Protein AF-A0A975FVN2-F1 (afdb_monomer)

Foldseek 3Di:
DPDQQAFEWEWAADPQAIKTDGPVDRFIDTDNYPVVRLVSSVVSVCVRCVVVPDDDDSVSYHYAYQLLRVCVVVVVDDLQVLCVQLVHDSVVSVCSNNVVDGDDPVVRVSSVVSVVVVVVVVVPPDPDDDD

Nearest PDB structures (foldseek):
  6jq1-assembly1_A  TM=6.184E-01  e=1.915E-01  Deinococcus geothermalis DSM 11300
  5woq-assembly2_C  TM=6.609E-01  e=2.624E-01  Mycolicibacterium smegmatis MC2 155
  2auw-assembly1_B  TM=3.757E-01  e=9.578E-02  Nitrosomonas europaea
  8a0x-assembly1_B  TM=5.267E-01  e=7.186E-01  Vibrio cholerae
  5jaa-assembly1_B  TM=4.335E-01  e=5.586E-01  Vibrio cholerae O1 biovar El Tor str. N16961

Mean predicted aligned error: 4.73 Å

Solvent-accessible surface area (backbone atoms only — not comparable to full-atom values): 7705 Å² total; per-residue (Å²): 130,84,78,78,81,63,46,54,29,42,32,43,77,49,97,78,29,34,37,38,33,35,86,94,44,102,36,68,42,70,26,68,43,71,73,55,32,53,51,47,45,50,51,42,49,51,64,70,24,55,91,67,78,49,91,82,54,76,89,41,52,41,82,41,73,43,47,33,59,42,50,65,70,45,65,86,62,53,64,59,61,51,17,59,76,58,72,44,61,45,68,59,50,49,31,29,44,70,58,79,41,82,72,54,70,73,52,46,50,51,50,50,52,45,51,52,50,52,51,49,58,62,71,63,70,76,87,76,80,81,127

Sequence (131 aa):
MMARKKIIMNVEKTDTGFSAYALDYPIFTTAQSIPELINSAYESTEFYFEDKNVKVEPNDIRFEIDFKQFFKYYKVLNAKFLAEKIGMNATLLSQYVSGTKKPSQKQTEKILDGIHQIGQELSGINLLQTA

Structure (mmCIF, N/CA/C/O backbone):
data_AF-A0A975FVN2-F1
#
_entry.id   AF-A0A975FVN2-F1
#
loop_
_atom_site.group_PDB
_atom_site.id
_atom_site.type_symbol
_atom_site.label_atom_id
_atom_site.label_alt_id
_atom_site.label_comp_id
_atom_site.label_asym_id
_atom_site.label_entity_id
_atom_site.label_seq_id
_atom_site.pdbx_PDB_ins_code
_atom_site.Cartn_x
_atom_site.Cartn_y
_atom_site.Cartn_z
_atom_site.occupancy
_atom_site.B_iso_or_equiv
_atom_site.auth_seq_id
_atom_site.auth_comp_id
_atom_site.auth_asym_id
_atom_site.auth_atom_id
_atom_site.pdbx_PDB_model_num
ATOM 1 N N . MET A 1 1 ? 18.534 16.045 -19.677 1.00 38.25 1 MET A N 1
ATOM 2 C CA . MET A 1 1 ? 18.348 14.577 -19.734 1.00 38.25 1 MET A CA 1
ATOM 3 C C . MET A 1 1 ? 16.869 14.287 -19.537 1.00 38.25 1 MET A C 1
ATOM 5 O O . MET A 1 1 ? 16.281 14.916 -18.666 1.00 38.25 1 MET A O 1
ATOM 9 N N . MET A 1 2 ? 16.252 13.416 -20.342 1.00 40.03 2 MET A N 1
ATOM 10 C CA . MET A 1 2 ? 14.883 12.967 -20.055 1.00 40.03 2 MET A CA 1
ATOM 11 C C . MET A 1 2 ? 14.894 12.187 -18.738 1.00 40.03 2 MET A C 1
ATOM 13 O O . MET A 1 2 ? 15.769 11.345 -18.537 1.00 40.03 2 MET A O 1
ATOM 17 N N . ALA A 1 3 ? 13.964 12.488 -17.832 1.00 51.75 3 ALA A N 1
ATOM 18 C CA . ALA A 1 3 ? 13.804 11.714 -16.609 1.00 51.75 3 ALA A CA 1
ATOM 19 C C . ALA A 1 3 ? 13.465 10.264 -16.985 1.00 51.75 3 ALA A C 1
ATOM 21 O O . ALA A 1 3 ? 12.520 10.028 -17.741 1.00 51.75 3 ALA A O 1
ATOM 22 N N . ARG A 1 4 ? 14.239 9.295 -16.484 1.00 66.31 4 ARG A N 1
ATOM 23 C CA . ARG A 1 4 ? 13.890 7.876 -16.615 1.00 66.31 4 ARG A CA 1
ATOM 24 C C . ARG A 1 4 ? 12.528 7.646 -15.958 1.00 66.31 4 ARG A C 1
ATOM 26 O O . ARG A 1 4 ? 12.262 8.159 -14.870 1.00 66.31 4 ARG A O 1
ATOM 33 N N . LYS A 1 5 ? 11.644 6.909 -16.637 1.00 76.81 5 LYS A N 1
ATOM 34 C CA . LYS A 1 5 ? 10.330 6.553 -16.089 1.00 76.81 5 LYS A CA 1
ATOM 35 C C . LYS A 1 5 ? 10.561 5.644 -14.879 1.00 76.81 5 LYS A C 1
ATOM 37 O O . LYS A 1 5 ? 11.160 4.585 -15.032 1.00 76.81 5 LYS A O 1
ATOM 42 N N . LYS A 1 6 ? 10.102 6.063 -13.697 1.00 88.94 6 LYS A N 1
ATOM 43 C CA . LYS A 1 6 ? 10.195 5.240 -12.484 1.00 88.94 6 LYS A CA 1
ATOM 44 C C . LYS A 1 6 ? 9.382 3.956 -12.642 1.00 88.94 6 LYS A C 1
ATOM 46 O O . LYS A 1 6 ? 8.251 4.002 -13.129 1.00 88.94 6 LYS A O 1
ATOM 51 N N . ILE A 1 7 ? 9.945 2.841 -12.194 1.00 93.75 7 ILE A N 1
ATOM 52 C CA . ILE A 1 7 ? 9.268 1.552 -12.069 1.00 93.75 7 ILE A CA 1
ATOM 53 C C . ILE A 1 7 ? 8.422 1.613 -10.802 1.00 93.75 7 ILE A C 1
ATOM 55 O O . ILE A 1 7 ? 8.940 1.867 -9.717 1.00 93.75 7 ILE A O 1
ATOM 59 N N . ILE A 1 8 ? 7.113 1.418 -10.935 1.00 94.75 8 ILE A N 1
ATOM 60 C CA . ILE A 1 8 ? 6.196 1.405 -9.794 1.00 94.75 8 ILE A CA 1
ATOM 61 C C . ILE A 1 8 ? 5.897 -0.047 -9.438 1.00 94.75 8 ILE A C 1
ATOM 63 O O . ILE A 1 8 ? 5.271 -0.755 -10.226 1.00 94.75 8 ILE A O 1
ATOM 67 N N . MET A 1 9 ? 6.326 -0.455 -8.248 1.00 96.81 9 MET A N 1
ATOM 68 C CA . MET A 1 9 ? 6.033 -1.747 -7.639 1.00 96.81 9 MET A CA 1
ATOM 69 C C . MET A 1 9 ? 4.840 -1.589 -6.692 1.00 96.81 9 MET A C 1
ATOM 71 O O . MET A 1 9 ? 4.947 -0.924 -5.661 1.00 96.81 9 MET A O 1
ATOM 75 N N . ASN A 1 10 ? 3.698 -2.182 -7.034 1.00 96.69 10 ASN A N 1
ATOM 76 C CA . ASN A 1 10 ? 2.538 -2.234 -6.144 1.00 96.69 10 ASN A CA 1
ATOM 77 C C . ASN A 1 10 ? 2.770 -3.335 -5.108 1.00 96.69 10 ASN A C 1
ATOM 79 O O . ASN A 1 10 ? 3.156 -4.441 -5.475 1.00 96.69 10 ASN A O 1
ATOM 83 N N . VAL A 1 11 ? 2.551 -3.019 -3.836 1.00 97.75 11 VAL A N 1
ATOM 84 C CA . VAL A 1 11 ? 2.771 -3.887 -2.682 1.00 97.75 11 VAL A CA 1
ATOM 85 C C . VAL A 1 11 ? 1.429 -4.295 -2.095 1.00 97.75 11 VAL A C 1
ATOM 87 O O . VAL A 1 11 ? 0.578 -3.444 -1.819 1.00 97.75 11 VAL A O 1
ATOM 90 N N . GLU A 1 12 ? 1.268 -5.591 -1.855 1.00 97.38 12 GLU A N 1
ATOM 91 C CA . GLU A 1 12 ? 0.060 -6.182 -1.283 1.00 97.38 12 GLU A CA 1
ATOM 92 C C . GLU A 1 12 ? 0.405 -7.084 -0.092 1.00 97.38 12 GLU A C 1
ATOM 94 O O . GLU A 1 12 ? 1.478 -7.688 -0.019 1.00 97.38 12 GLU A O 1
ATOM 99 N N . LYS A 1 13 ? -0.530 -7.195 0.855 1.00 96.62 13 LYS A N 1
ATOM 100 C CA . LYS A 1 13 ? -0.465 -8.176 1.942 1.00 96.62 13 LYS A CA 1
ATOM 101 C C . LYS A 1 13 ? -0.976 -9.531 1.453 1.00 96.62 13 LYS A C 1
ATOM 103 O O . LYS A 1 13 ? -2.061 -9.605 0.884 1.00 96.62 13 LYS A O 1
ATOM 108 N N . THR A 1 14 ? -0.259 -10.604 1.758 1.00 95.25 14 THR A N 1
ATOM 109 C CA . THR A 1 14 ? -0.701 -11.989 1.516 1.00 95.25 14 THR A CA 1
ATOM 110 C C . THR A 1 14 ? -0.897 -12.730 2.839 1.00 95.25 14 THR A C 1
ATOM 112 O O . THR A 1 14 ? -0.537 -12.210 3.895 1.00 95.25 14 THR A O 1
ATOM 115 N N . ASP A 1 15 ? -1.422 -13.955 2.817 1.00 93.88 15 ASP A N 1
ATOM 116 C CA . ASP A 1 15 ? -1.586 -14.755 4.042 1.00 93.88 15 ASP A CA 1
ATOM 117 C C . ASP A 1 15 ? -0.238 -15.132 4.686 1.00 93.88 15 ASP A C 1
ATOM 119 O O . ASP A 1 15 ? -0.135 -15.238 5.907 1.00 93.88 15 ASP A O 1
ATOM 123 N N . THR A 1 16 ? 0.820 -15.272 3.881 1.00 94.75 16 THR A N 1
ATOM 124 C CA . THR A 1 16 ? 2.156 -15.718 4.319 1.00 94.75 16 THR A CA 1
ATOM 125 C C . THR A 1 16 ? 3.200 -14.602 4.389 1.00 94.75 16 THR A C 1
ATOM 127 O O . THR A 1 16 ? 4.332 -14.849 4.792 1.00 94.75 16 THR A O 1
ATOM 130 N N . GLY A 1 17 ? 2.850 -13.373 4.002 1.00 96.38 17 GLY A N 1
ATOM 131 C CA . GLY A 1 17 ? 3.817 -12.284 3.899 1.00 96.38 17 GLY A CA 1
ATOM 132 C C . GLY A 1 17 ? 3.292 -11.139 3.050 1.00 96.38 17 GLY A C 1
ATOM 133 O O . GLY A 1 17 ? 2.236 -10.576 3.355 1.00 96.38 17 GLY A O 1
ATOM 134 N N . PHE A 1 18 ? 4.030 -10.806 1.998 1.00 98.12 18 PHE A N 1
ATOM 135 C CA . PHE A 1 18 ? 3.755 -9.711 1.081 1.00 98.12 18 PHE A CA 1
ATOM 136 C C . PHE A 1 18 ? 4.109 -10.102 -0.355 1.00 98.12 18 PHE A C 1
ATOM 138 O O . PHE A 1 18 ? 4.933 -10.990 -0.584 1.00 98.12 18 PHE A O 1
ATOM 145 N N . SER A 1 19 ? 3.512 -9.407 -1.316 1.00 98.12 19 SER A N 1
ATOM 146 C CA . SER A 1 19 ? 3.897 -9.449 -2.727 1.00 98.12 19 SER A CA 1
ATOM 147 C C . SER A 1 19 ? 4.233 -8.046 -3.226 1.00 98.12 19 SER A C 1
ATOM 149 O O . SER A 1 19 ? 3.747 -7.050 -2.684 1.00 98.12 19 SER A O 1
ATOM 151 N N . ALA A 1 20 ? 5.076 -7.969 -4.254 1.00 98.31 20 ALA A N 1
ATOM 152 C CA . ALA A 1 20 ? 5.372 -6.740 -4.977 1.00 98.31 20 ALA A CA 1
ATOM 153 C C . ALA A 1 20 ? 5.382 -7.016 -6.483 1.00 98.31 20 ALA A C 1
ATOM 155 O O . ALA A 1 20 ? 5.989 -7.996 -6.907 1.00 98.31 20 ALA A O 1
ATOM 156 N N . TYR A 1 21 ? 4.742 -6.168 -7.293 1.00 97.88 21 TYR A N 1
ATOM 157 C CA . TYR A 1 21 ? 4.700 -6.342 -8.752 1.00 97.88 21 TYR A CA 1
ATOM 158 C C . TYR A 1 21 ? 4.632 -5.025 -9.529 1.00 97.88 21 TYR A C 1
ATOM 160 O O . TYR A 1 21 ? 4.000 -4.054 -9.101 1.00 97.88 21 TYR A O 1
ATOM 168 N N . ALA A 1 22 ? 5.242 -5.009 -10.713 1.00 96.50 22 ALA A N 1
ATOM 169 C CA . ALA A 1 22 ? 5.131 -3.916 -11.672 1.00 96.50 22 ALA A CA 1
ATOM 170 C C . ALA A 1 22 ? 3.972 -4.153 -12.653 1.00 96.50 22 ALA A C 1
ATOM 172 O O . ALA A 1 22 ? 3.710 -5.276 -13.067 1.00 96.50 22 ALA A O 1
ATOM 173 N N . LEU A 1 23 ? 3.282 -3.080 -13.056 1.00 90.00 23 LEU A N 1
ATOM 174 C CA . LEU A 1 23 ? 2.245 -3.155 -14.101 1.00 90.00 23 LEU A CA 1
ATOM 175 C C . LEU A 1 23 ? 2.831 -3.074 -15.515 1.00 90.00 23 LEU A C 1
ATOM 177 O O . LEU A 1 23 ? 2.327 -3.705 -16.437 1.00 90.00 23 LEU A O 1
ATOM 181 N N . ASP A 1 24 ? 3.894 -2.285 -15.672 1.00 92.56 24 ASP A N 1
ATOM 182 C CA . ASP A 1 24 ? 4.519 -2.013 -16.970 1.00 92.56 24 ASP A CA 1
ATOM 183 C C . ASP A 1 24 ? 5.565 -3.075 -17.360 1.00 92.56 24 ASP A C 1
ATOM 185 O O . ASP A 1 24 ? 6.058 -3.074 -18.487 1.00 92.56 24 ASP A O 1
ATOM 189 N N . TYR A 1 25 ? 5.926 -3.964 -16.430 1.00 93.62 25 TYR A N 1
ATOM 190 C CA . TYR A 1 25 ? 6.989 -4.952 -16.597 1.00 93.62 25 TYR A CA 1
ATOM 191 C C . TYR A 1 25 ? 6.576 -6.281 -15.956 1.00 93.62 25 TYR A C 1
ATOM 193 O O . TYR A 1 25 ? 5.936 -6.255 -14.906 1.00 93.62 25 TYR A O 1
ATOM 201 N N . PRO A 1 26 ? 6.972 -7.437 -16.518 1.00 95.25 26 PRO A N 1
ATOM 202 C CA . PRO A 1 26 ? 6.719 -8.755 -15.936 1.00 95.25 26 PRO A CA 1
ATOM 203 C C . PRO A 1 26 ? 7.673 -9.030 -14.760 1.00 95.25 26 PRO A C 1
ATOM 205 O O . PRO A 1 26 ? 8.419 -10.003 -14.758 1.00 95.25 26 PRO A O 1
ATOM 208 N N . ILE A 1 27 ? 7.675 -8.131 -13.777 1.00 96.62 27 ILE A N 1
ATOM 209 C CA . ILE A 1 27 ? 8.497 -8.191 -12.570 1.00 96.62 27 ILE A CA 1
ATOM 210 C C . ILE A 1 27 ? 7.543 -8.364 -11.396 1.00 96.62 27 ILE A C 1
ATOM 212 O O . ILE A 1 27 ? 6.677 -7.517 -11.164 1.00 96.62 27 ILE A O 1
ATOM 216 N N . PHE A 1 28 ? 7.704 -9.453 -10.655 1.00 97.62 28 PHE A N 1
ATOM 217 C CA . PHE A 1 28 ? 6.937 -9.731 -9.450 1.00 97.62 28 PHE A CA 1
ATOM 218 C C . PHE A 1 28 ? 7.761 -10.573 -8.481 1.00 97.62 28 PHE A C 1
ATOM 220 O O . PHE A 1 28 ? 8.626 -11.342 -8.891 1.00 97.62 28 PHE A O 1
ATOM 227 N N . THR A 1 29 ? 7.489 -10.425 -7.190 1.00 98.25 29 THR A N 1
ATOM 228 C CA . THR A 1 29 ? 8.163 -11.173 -6.130 1.00 98.25 29 THR A CA 1
ATOM 229 C C . THR A 1 29 ? 7.275 -11.296 -4.890 1.00 98.25 29 THR A C 1
ATOM 231 O O . THR A 1 29 ? 6.251 -10.614 -4.771 1.00 98.25 29 THR A O 1
ATOM 234 N N . THR A 1 30 ? 7.667 -12.161 -3.959 1.00 98.25 30 THR A N 1
ATOM 235 C CA . THR A 1 30 ? 7.000 -12.375 -2.670 1.00 98.25 30 THR A CA 1
ATOM 236 C C . THR A 1 30 ? 8.025 -12.587 -1.572 1.00 98.25 30 THR A C 1
ATOM 238 O O . THR A 1 30 ? 9.053 -13.207 -1.821 1.00 98.25 30 THR A O 1
ATOM 241 N N . ALA A 1 31 ? 7.713 -12.156 -0.355 1.00 98.44 31 ALA A N 1
ATOM 242 C CA . ALA A 1 31 ? 8.578 -12.338 0.808 1.00 98.44 31 ALA A CA 1
ATOM 243 C C . ALA A 1 31 ? 7.768 -12.337 2.109 1.00 98.44 31 ALA A C 1
ATOM 245 O O . ALA A 1 31 ? 6.632 -11.856 2.133 1.00 98.44 31 ALA A O 1
ATOM 246 N N . GLN A 1 32 ? 8.338 -12.839 3.208 1.00 97.75 32 GLN A N 1
ATOM 247 C CA . GLN A 1 32 ? 7.640 -12.881 4.501 1.00 97.75 32 GLN A CA 1
ATOM 248 C C . GLN A 1 32 ? 7.626 -11.515 5.196 1.00 97.75 32 GLN A C 1
ATOM 250 O O . GLN A 1 32 ? 6.705 -11.203 5.953 1.00 97.75 32 GLN A O 1
ATOM 255 N N . SER A 1 33 ? 8.625 -10.676 4.912 1.00 97.69 33 SER A N 1
ATOM 256 C CA . SER A 1 33 ? 8.791 -9.350 5.513 1.00 97.69 33 SER A CA 1
ATOM 257 C C . SER A 1 33 ? 8.971 -8.252 4.462 1.00 97.69 33 SER A C 1
ATOM 259 O O . SER A 1 33 ? 9.419 -8.515 3.350 1.00 97.69 33 SER A O 1
ATOM 261 N N . ILE A 1 34 ? 8.650 -7.002 4.814 1.00 96.62 34 ILE A N 1
ATOM 262 C CA . ILE A 1 34 ? 8.856 -5.845 3.924 1.00 96.62 34 ILE A CA 1
ATOM 263 C C . ILE A 1 34 ? 10.336 -5.651 3.534 1.00 96.62 34 ILE A C 1
ATOM 265 O O . ILE A 1 34 ? 10.588 -5.417 2.355 1.00 96.62 34 ILE A O 1
ATOM 269 N N . PRO A 1 35 ? 11.328 -5.762 4.444 1.00 97.88 35 PRO A N 1
ATOM 270 C CA . PRO A 1 35 ? 12.734 -5.639 4.055 1.00 97.88 35 PRO A CA 1
ATOM 271 C C . PRO A 1 35 ? 13.172 -6.704 3.044 1.00 97.88 35 PRO A C 1
ATOM 273 O O . PR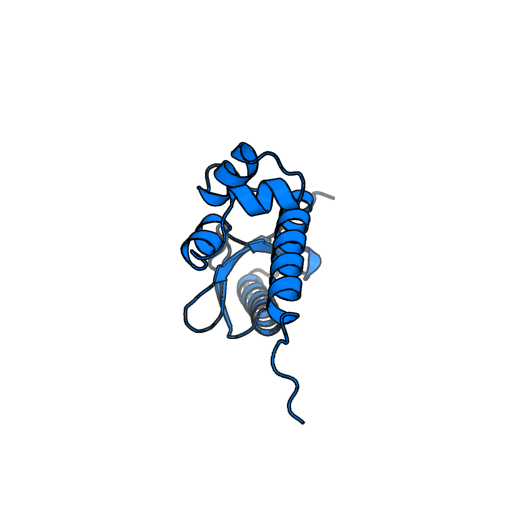O A 1 35 ? 13.813 -6.380 2.048 1.00 97.88 35 PRO A O 1
ATOM 276 N N . GLU A 1 36 ? 12.779 -7.960 3.268 1.00 98.31 36 GLU A N 1
ATOM 277 C CA . GLU A 1 36 ? 13.047 -9.058 2.335 1.00 98.31 36 GLU A CA 1
ATOM 278 C C . GLU A 1 36 ? 12.348 -8.812 0.989 1.00 98.31 36 GLU A C 1
ATOM 280 O O . GLU A 1 36 ? 12.977 -8.942 -0.055 1.00 98.31 36 GLU A O 1
ATOM 285 N N . LEU A 1 37 ? 11.098 -8.333 1.007 1.00 98.44 37 LEU A N 1
ATOM 286 C CA . LEU A 1 37 ? 10.345 -7.994 -0.202 1.00 98.44 37 LEU A CA 1
ATOM 287 C C . LEU A 1 37 ? 11.053 -6.936 -1.050 1.00 98.44 37 LEU A C 1
ATOM 289 O O . LEU A 1 37 ? 11.098 -7.054 -2.272 1.00 98.44 37 LEU A O 1
ATOM 293 N N . ILE A 1 38 ? 11.585 -5.893 -0.408 1.00 97.75 38 ILE A N 1
ATOM 294 C CA . ILE A 1 38 ? 12.301 -4.809 -1.086 1.00 97.75 38 ILE A CA 1
ATOM 295 C C . ILE A 1 38 ? 13.572 -5.349 -1.746 1.00 97.75 38 ILE A C 1
ATOM 297 O O . ILE A 1 38 ? 13.812 -5.052 -2.915 1.00 97.75 38 ILE A O 1
ATOM 301 N N . ASN A 1 39 ? 14.344 -6.173 -1.034 1.00 97.75 39 ASN A N 1
ATOM 302 C CA . ASN A 1 39 ? 15.553 -6.788 -1.583 1.00 97.75 39 ASN A CA 1
ATOM 303 C C . ASN A 1 39 ? 15.223 -7.681 -2.785 1.00 97.75 39 ASN A C 1
ATOM 305 O O . ASN A 1 39 ? 15.772 -7.479 -3.866 1.00 97.75 39 ASN A O 1
ATOM 309 N N . SER A 1 40 ? 14.253 -8.587 -2.642 1.00 98.00 40 SER A N 1
ATOM 310 C CA . SER A 1 40 ? 13.837 -9.465 -3.739 1.00 98.00 40 SER A CA 1
ATOM 311 C C . SER A 1 40 ? 13.249 -8.691 -4.921 1.00 98.00 40 SER A C 1
ATOM 313 O O . SER A 1 40 ? 13.377 -9.125 -6.065 1.00 98.00 40 SER A O 1
ATOM 315 N N . ALA A 1 41 ? 12.620 -7.534 -4.690 1.00 97.81 41 ALA A N 1
ATOM 316 C CA . ALA A 1 41 ? 12.119 -6.675 -5.761 1.00 97.81 41 ALA A CA 1
ATOM 317 C C . ALA A 1 41 ? 13.257 -6.003 -6.539 1.00 97.81 41 ALA A C 1
ATOM 319 O O . ALA A 1 41 ? 13.153 -5.870 -7.761 1.00 97.81 41 ALA A O 1
ATOM 320 N N . TYR A 1 42 ? 14.340 -5.609 -5.864 1.00 96.88 42 TYR A N 1
ATOM 321 C CA . TYR A 1 42 ? 15.547 -5.114 -6.524 1.00 96.88 42 TYR A CA 1
ATOM 322 C C . TYR A 1 42 ? 16.206 -6.205 -7.364 1.00 96.88 42 TYR A C 1
ATOM 324 O O . TYR A 1 42 ? 16.406 -5.985 -8.555 1.00 96.88 42 TYR A O 1
ATOM 332 N N . GLU A 1 43 ? 16.417 -7.393 -6.798 1.00 96.31 43 GLU A N 1
ATOM 333 C CA . GLU A 1 43 ? 16.980 -8.547 -7.516 1.00 96.31 43 GLU A CA 1
ATOM 334 C C . GLU A 1 43 ? 16.133 -8.927 -8.739 1.00 96.31 43 GLU A C 1
ATOM 336 O O . GLU A 1 43 ? 16.648 -9.072 -9.844 1.00 96.31 43 GLU A O 1
ATOM 341 N N . SER A 1 44 ? 14.809 -9.014 -8.574 1.00 96.62 44 SER A N 1
ATOM 342 C CA . SER A 1 44 ? 13.890 -9.347 -9.675 1.00 96.62 44 SER A CA 1
ATOM 343 C C . SER A 1 44 ? 13.897 -8.280 -10.774 1.00 96.62 44 SER A C 1
ATOM 345 O O . SER A 1 44 ? 13.722 -8.590 -11.953 1.00 96.62 44 SER A O 1
ATOM 347 N N . THR A 1 45 ? 14.086 -7.012 -10.398 1.00 96.12 45 THR A N 1
ATOM 348 C CA . THR A 1 45 ? 14.189 -5.910 -11.358 1.00 96.12 45 THR A CA 1
ATOM 349 C C . THR A 1 45 ? 15.515 -5.961 -12.107 1.00 96.12 45 THR A C 1
ATOM 351 O O . THR A 1 45 ? 15.514 -5.861 -13.331 1.00 96.12 45 THR A O 1
ATOM 354 N N . GLU A 1 46 ? 16.628 -6.151 -11.400 1.00 94.19 46 GLU A N 1
ATOM 355 C CA . GLU A 1 46 ? 17.957 -6.305 -11.994 1.00 94.19 46 GLU A CA 1
ATOM 356 C C . GLU A 1 46 ? 17.981 -7.470 -12.990 1.00 94.19 46 GLU A C 1
ATOM 358 O O . GLU A 1 46 ? 18.317 -7.265 -14.157 1.00 94.19 46 GLU A O 1
ATOM 363 N N . PHE A 1 47 ? 17.483 -8.638 -12.576 1.00 94.44 47 PHE A N 1
ATOM 364 C CA . PHE A 1 47 ? 17.368 -9.827 -13.420 1.00 94.44 47 PHE A CA 1
ATOM 365 C C . PHE A 1 47 ? 16.583 -9.558 -14.712 1.00 94.44 47 PHE A C 1
ATOM 367 O O . PHE A 1 47 ? 16.992 -9.950 -15.801 1.00 94.44 47 PHE A O 1
ATOM 374 N N . TYR A 1 48 ? 15.464 -8.829 -14.636 1.00 94.50 48 TYR A N 1
ATOM 375 C CA . TYR A 1 48 ? 14.678 -8.514 -15.832 1.00 94.50 48 TYR A CA 1
ATOM 376 C C . TYR A 1 48 ? 15.415 -7.598 -16.825 1.00 94.50 48 TYR A C 1
ATOM 378 O O . TYR A 1 48 ? 15.155 -7.669 -18.033 1.00 94.50 48 TYR A O 1
ATOM 386 N N . PHE A 1 49 ? 16.281 -6.701 -16.353 1.00 93.81 49 PHE A N 1
ATOM 387 C CA . PHE A 1 49 ? 16.965 -5.721 -17.203 1.00 93.81 49 PHE A CA 1
ATOM 388 C C . PHE A 1 49 ? 18.380 -6.129 -17.637 1.00 93.81 49 PHE A C 1
ATOM 390 O O . PHE A 1 49 ? 18.933 -5.453 -18.511 1.00 93.81 49 PHE A O 1
ATOM 397 N N . GLU A 1 50 ? 18.916 -7.236 -17.118 1.00 90.12 50 GLU A N 1
ATOM 398 C CA . GLU A 1 50 ? 20.242 -7.777 -17.447 1.00 90.12 50 GLU A CA 1
ATOM 399 C C . GLU A 1 50 ? 20.441 -7.922 -18.970 1.00 90.12 50 GLU A C 1
ATOM 401 O O . GLU A 1 50 ? 21.262 -7.219 -19.564 1.00 90.12 50 GLU A O 1
ATOM 406 N N . ASP A 1 51 ? 19.580 -8.693 -19.643 1.00 89.38 51 ASP A N 1
ATOM 407 C CA . ASP A 1 51 ? 19.636 -8.918 -21.101 1.00 89.38 51 ASP A CA 1
ATOM 408 C C . ASP A 1 51 ? 19.291 -7.679 -21.946 1.00 89.38 51 ASP A C 1
ATOM 410 O O . ASP A 1 51 ? 19.453 -7.664 -23.169 1.00 89.38 51 ASP A O 1
ATOM 414 N N . LYS A 1 52 ? 18.773 -6.623 -21.313 1.00 88.25 52 LYS A N 1
ATOM 415 C CA . LYS A 1 52 ? 18.380 -5.374 -21.983 1.00 88.25 52 LYS A CA 1
ATOM 416 C C . LYS A 1 52 ? 19.493 -4.330 -21.943 1.00 88.25 52 LYS A C 1
ATOM 418 O O . LYS A 1 52 ? 19.327 -3.259 -22.525 1.00 88.25 52 LYS A O 1
ATOM 423 N N . ASN A 1 53 ? 20.605 -4.626 -21.264 1.00 85.00 53 ASN A N 1
ATOM 424 C CA . ASN A 1 53 ? 21.721 -3.709 -21.037 1.00 85.00 53 ASN A CA 1
ATOM 425 C C . ASN A 1 53 ? 21.264 -2.364 -20.427 1.00 85.00 53 ASN A C 1
ATOM 427 O O . ASN A 1 53 ? 21.794 -1.292 -20.737 1.00 85.00 53 ASN A O 1
ATOM 431 N N . VAL A 1 54 ? 20.229 -2.415 -19.578 1.00 88.56 54 VAL A N 1
ATOM 432 C CA . VAL A 1 54 ? 19.690 -1.259 -18.855 1.00 88.56 54 VAL A CA 1
ATOM 433 C C . VAL A 1 54 ? 20.074 -1.396 -17.392 1.00 88.56 54 VAL A C 1
ATOM 435 O O . VAL A 1 54 ? 19.554 -2.243 -16.679 1.00 88.56 54 VAL A O 1
ATOM 438 N N . LYS A 1 55 ? 20.944 -0.510 -16.909 1.00 88.31 55 LYS A N 1
ATOM 439 C CA . LYS A 1 55 ? 21.215 -0.419 -15.473 1.00 88.31 55 LYS A CA 1
ATOM 440 C C . LYS A 1 55 ? 20.056 0.281 -14.767 1.00 88.31 55 LYS A C 1
ATOM 442 O O . LYS A 1 55 ? 19.745 1.416 -15.137 1.00 88.31 55 LYS A O 1
ATOM 447 N N . VAL A 1 56 ? 19.462 -0.363 -13.767 1.00 90.44 56 VAL A N 1
ATOM 448 C CA . VAL A 1 56 ? 18.419 0.202 -12.899 1.00 90.44 56 VAL A CA 1
ATOM 449 C C . VAL A 1 56 ? 19.007 0.421 -11.512 1.00 90.44 56 VAL A C 1
ATOM 451 O O . VAL A 1 56 ? 19.623 -0.479 -10.955 1.00 90.44 56 VAL A O 1
ATOM 454 N N . GLU A 1 57 ? 18.834 1.618 -10.963 1.00 90.75 57 GLU A N 1
ATOM 455 C CA . GLU A 1 57 ? 19.265 1.944 -9.602 1.00 90.75 57 GLU A CA 1
ATOM 456 C C . GLU A 1 57 ? 18.067 1.878 -8.637 1.00 90.75 57 GLU A C 1
ATOM 458 O O . GLU A 1 57 ? 16.931 2.104 -9.061 1.00 90.75 57 GLU A 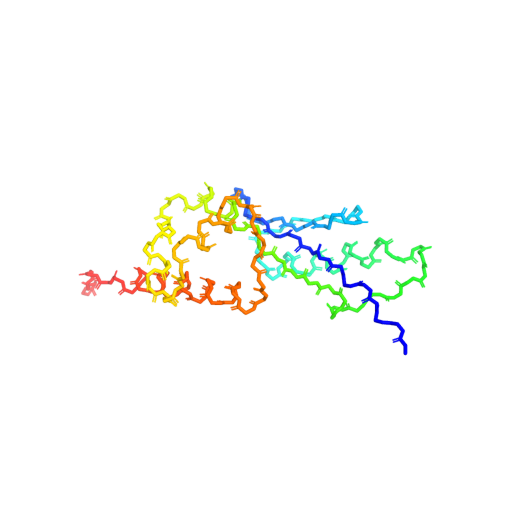O 1
ATOM 463 N N . PRO A 1 58 ? 18.268 1.678 -7.321 1.00 89.06 58 PRO A N 1
ATOM 464 C CA . PRO A 1 58 ? 17.165 1.645 -6.352 1.00 89.06 58 PRO A CA 1
ATOM 465 C C . PRO A 1 58 ? 16.224 2.863 -6.421 1.00 89.06 58 PRO A C 1
ATOM 467 O O . PRO A 1 58 ? 15.013 2.729 -6.274 1.00 89.06 58 PRO A O 1
ATOM 470 N N . ASN A 1 59 ? 16.752 4.055 -6.725 1.00 91.00 59 ASN A N 1
ATOM 471 C CA . ASN A 1 59 ? 15.964 5.290 -6.862 1.00 91.00 59 ASN A CA 1
ATOM 472 C C . ASN A 1 59 ? 15.036 5.326 -8.094 1.00 91.00 59 ASN A C 1
ATOM 474 O O . ASN A 1 59 ? 14.127 6.172 -8.155 1.00 91.00 59 ASN A O 1
ATOM 478 N N . ASP A 1 60 ? 15.260 4.432 -9.060 1.00 92.44 60 ASP A N 1
ATOM 479 C CA . ASP A 1 60 ? 14.394 4.231 -10.221 1.00 92.44 60 ASP A CA 1
ATOM 480 C C . ASP A 1 60 ? 13.149 3.405 -9.858 1.00 92.44 60 ASP A C 1
ATOM 482 O O . ASP A 1 60 ? 12.183 3.399 -10.622 1.00 92.44 60 ASP A O 1
ATOM 486 N N . ILE A 1 61 ? 13.131 2.760 -8.687 1.00 94.62 61 ILE A N 1
ATOM 487 C CA . ILE A 1 61 ? 12.043 1.908 -8.209 1.00 94.62 61 ILE A CA 1
ATOM 488 C C . ILE A 1 61 ? 11.269 2.646 -7.111 1.00 94.62 61 ILE A C 1
ATOM 490 O O . ILE A 1 61 ? 11.830 3.215 -6.176 1.00 94.62 61 ILE A O 1
ATOM 494 N N . ARG A 1 62 ? 9.941 2.670 -7.230 1.00 93.81 62 ARG A N 1
ATOM 495 C CA . ARG A 1 62 ? 9.026 3.226 -6.229 1.00 93.81 62 ARG A CA 1
ATOM 496 C C . ARG A 1 62 ? 8.051 2.153 -5.783 1.00 93.81 62 ARG A C 1
ATOM 498 O O . ARG A 1 62 ? 7.378 1.560 -6.617 1.00 93.81 62 ARG A O 1
ATOM 505 N N . PHE A 1 63 ? 7.913 1.985 -4.475 1.00 95.00 63 PHE A N 1
ATOM 506 C CA . PHE A 1 63 ? 6.914 1.102 -3.889 1.00 95.00 63 PHE A CA 1
ATOM 507 C C . PHE A 1 63 ? 5.632 1.872 -3.562 1.00 95.00 63 PHE A C 1
ATOM 509 O O . PHE A 1 63 ? 5.677 2.976 -3.018 1.00 95.00 63 PHE A O 1
ATOM 516 N N . GLU A 1 64 ? 4.488 1.287 -3.897 1.00 94.31 64 GLU A N 1
ATOM 517 C CA . GLU A 1 64 ? 3.160 1.820 -3.600 1.00 94.31 64 GLU A CA 1
ATOM 518 C C . GLU A 1 64 ? 2.312 0.738 -2.954 1.00 94.31 64 GLU A C 1
ATOM 520 O O . GLU A 1 64 ? 2.178 -0.344 -3.504 1.00 94.31 64 GLU A O 1
ATOM 525 N N . ILE A 1 65 ? 1.697 1.023 -1.812 1.00 94.75 65 ILE A N 1
ATOM 526 C CA . ILE A 1 65 ? 0.755 0.083 -1.202 1.00 94.75 65 ILE A CA 1
ATOM 527 C C . ILE A 1 65 ? -0.579 0.160 -1.940 1.00 94.75 65 ILE A C 1
ATOM 529 O O . ILE A 1 65 ? -1.127 1.250 -2.136 1.00 94.75 65 ILE A O 1
ATOM 533 N N . ASP A 1 66 ? -1.139 -0.996 -2.287 1.00 94.81 66 ASP A N 1
ATOM 534 C CA . ASP A 1 66 ? -2.531 -1.070 -2.711 1.00 94.81 66 ASP A CA 1
ATOM 535 C C . ASP A 1 66 ? -3.445 -0.938 -1.481 1.00 94.81 66 ASP A C 1
ATOM 537 O O . ASP A 1 66 ? -3.726 -1.899 -0.763 1.00 94.81 66 ASP A O 1
ATOM 541 N N . PHE A 1 67 ? -3.940 0.278 -1.231 1.00 95.81 67 PHE A N 1
ATOM 542 C CA . PHE A 1 67 ? -4.849 0.528 -0.112 1.00 95.81 67 PHE A CA 1
ATOM 543 C C . PHE A 1 67 ? -6.193 -0.193 -0.238 1.00 95.81 67 PHE A C 1
ATOM 545 O O . PHE A 1 67 ? -6.807 -0.506 0.782 1.00 95.81 67 PHE A O 1
ATOM 552 N N . LYS A 1 68 ? -6.665 -0.498 -1.448 1.00 95.81 68 LYS A N 1
ATOM 553 C CA . LYS A 1 68 ? -7.896 -1.274 -1.615 1.00 95.81 68 LYS A CA 1
ATOM 554 C C . LYS A 1 68 ? -7.689 -2.699 -1.126 1.00 95.81 68 LYS A C 1
ATOM 556 O O . LYS A 1 68 ? -8.514 -3.215 -0.369 1.00 95.81 68 LYS A O 1
ATOM 561 N N . GLN A 1 69 ? -6.581 -3.318 -1.521 1.00 96.12 69 GLN A N 1
ATOM 562 C CA . GLN A 1 69 ? -6.200 -4.646 -1.050 1.00 96.12 69 GLN A CA 1
ATOM 563 C C . GLN A 1 69 ? -5.938 -4.635 0.462 1.00 96.12 69 GLN A C 1
ATOM 565 O O . GLN A 1 69 ? -6.502 -5.455 1.188 1.00 96.12 69 GLN A O 1
ATOM 570 N N . PHE A 1 70 ? -5.180 -3.653 0.949 1.00 96.06 70 PHE A N 1
ATOM 571 C CA . PHE A 1 70 ? -4.821 -3.525 2.357 1.00 96.06 70 PHE A CA 1
ATOM 572 C C . PHE A 1 70 ? -6.051 -3.437 3.272 1.00 96.06 70 PHE A C 1
ATOM 574 O O . PHE A 1 70 ? -6.180 -4.216 4.213 1.00 96.06 70 PHE A O 1
ATOM 581 N N . PHE A 1 71 ? -7.003 -2.543 2.984 1.00 96.00 71 PHE A N 1
ATOM 582 C CA . PHE A 1 71 ? -8.219 -2.401 3.797 1.00 96.00 71 PHE A CA 1
ATOM 583 C C . PHE A 1 71 ? -9.185 -3.582 3.640 1.00 96.00 71 PHE A C 1
ATOM 585 O O . PHE A 1 71 ? -9.946 -3.884 4.560 1.00 96.00 71 PHE A O 1
ATOM 592 N N . LYS A 1 72 ? -9.151 -4.287 2.502 1.00 94.06 72 LYS A N 1
ATOM 593 C CA . LYS A 1 72 ? -9.887 -5.547 2.334 1.00 94.06 72 LYS A CA 1
ATOM 594 C C . LYS A 1 72 ? -9.317 -6.655 3.227 1.00 94.06 72 LYS A C 1
ATOM 596 O O . LYS A 1 72 ? -10.095 -7.460 3.741 1.00 94.06 72 LYS A O 1
ATOM 601 N N . TYR A 1 73 ? -7.996 -6.695 3.394 1.00 94.50 73 TYR A N 1
ATOM 602 C CA . TYR A 1 73 ? -7.306 -7.650 4.261 1.00 94.50 73 TYR A CA 1
ATOM 603 C C . TYR A 1 73 ? -7.530 -7.303 5.741 1.00 94.50 73 TYR A C 1
ATOM 605 O O . TYR A 1 73 ? -8.050 -8.108 6.513 1.00 94.50 73 TYR A O 1
ATOM 613 N N . TYR A 1 74 ? -7.238 -6.063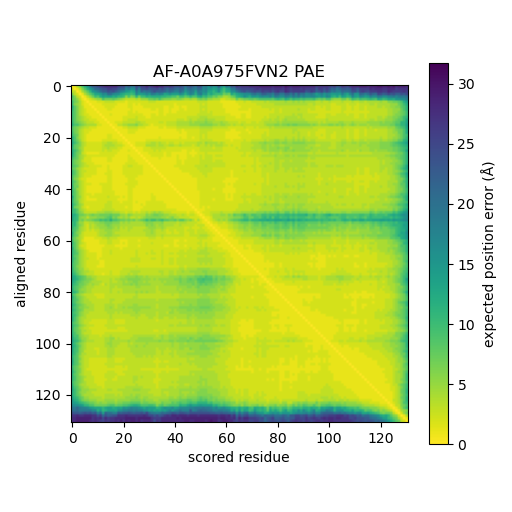 6.133 1.00 93.81 74 TYR A N 1
ATOM 614 C CA . TYR A 1 74 ? -7.366 -5.573 7.505 1.00 93.81 74 TYR A CA 1
ATOM 615 C C . TYR A 1 74 ? -8.748 -4.971 7.778 1.00 93.81 74 TYR A C 1
ATOM 617 O O . TYR A 1 74 ? -8.872 -3.791 8.097 1.00 93.81 74 TYR A O 1
ATOM 625 N N . LYS A 1 75 ? -9.799 -5.799 7.714 1.00 91.12 75 LYS A N 1
ATOM 626 C CA . LYS A 1 75 ? -11.202 -5.364 7.911 1.00 91.12 75 LYS A CA 1
ATOM 627 C C . LYS A 1 75 ? -11.481 -4.695 9.263 1.00 91.12 75 LYS A C 1
ATOM 629 O O . LYS A 1 75 ? -12.489 -4.014 9.411 1.00 91.12 75 LYS A O 1
ATOM 634 N N . VAL A 1 76 ? -10.603 -4.907 10.244 1.00 91.75 76 VAL A N 1
ATOM 635 C CA . VAL A 1 76 ? -10.653 -4.249 11.556 1.00 91.75 76 VAL A CA 1
ATOM 636 C C . VAL A 1 76 ? -10.405 -2.737 11.462 1.00 91.75 76 VAL A C 1
ATOM 638 O O . VAL A 1 76 ? -10.858 -1.983 12.320 1.00 91.75 76 VAL A O 1
ATOM 641 N N . LEU A 1 77 ? -9.716 -2.268 10.416 1.00 93.56 77 LEU A N 1
ATOM 642 C CA . LEU A 1 77 ? -9.428 -0.852 10.229 1.00 93.56 77 LEU A CA 1
ATOM 643 C C . LEU A 1 77 ? -10.644 -0.113 9.673 1.00 93.56 77 LEU A C 1
ATOM 645 O O . LEU A 1 77 ? -11.101 -0.345 8.554 1.00 93.56 77 LEU A O 1
ATOM 649 N N . ASN A 1 78 ? -11.125 0.858 10.442 1.00 94.06 78 ASN A N 1
ATOM 650 C CA . ASN A 1 78 ? -12.181 1.755 10.006 1.00 94.06 78 ASN A CA 1
ATOM 651 C C . ASN A 1 78 ? -11.580 2.956 9.259 1.00 94.06 78 ASN A C 1
ATOM 653 O O . ASN A 1 78 ? -10.972 3.840 9.863 1.00 94.06 78 ASN A O 1
ATOM 657 N N . ALA A 1 79 ? -11.78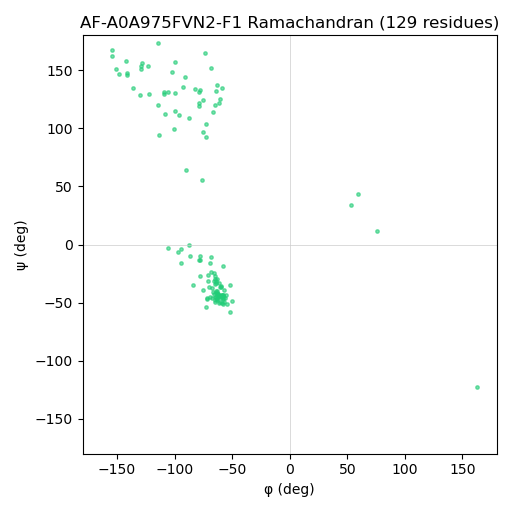3 3.010 7.940 1.00 95.31 79 ALA A N 1
ATOM 658 C CA . ALA A 1 79 ? -11.266 4.091 7.102 1.00 95.31 79 ALA A CA 1
ATOM 659 C C . ALA A 1 79 ? -11.800 5.476 7.509 1.00 95.31 79 ALA A C 1
ATOM 661 O O . ALA A 1 79 ? -11.059 6.451 7.475 1.00 95.31 79 ALA A O 1
ATOM 662 N N . LYS A 1 80 ? -13.066 5.585 7.929 1.00 95.38 80 LYS A N 1
ATOM 663 C CA . LYS A 1 80 ? -13.639 6.868 8.358 1.00 95.38 80 LYS A CA 1
ATOM 664 C C . LYS A 1 80 ? -12.946 7.381 9.622 1.00 95.38 80 LYS A C 1
ATOM 666 O O . LYS A 1 80 ? -12.517 8.529 9.648 1.00 95.38 80 LYS A O 1
ATOM 671 N N . PHE A 1 81 ? -12.779 6.516 10.620 1.00 95.69 81 PHE A N 1
ATOM 672 C CA . PHE A 1 81 ? -12.076 6.864 11.854 1.00 95.69 81 PHE A CA 1
ATOM 673 C C . PHE A 1 81 ? -10.609 7.223 11.592 1.00 95.69 81 PHE A C 1
ATOM 675 O O . PHE A 1 81 ? -10.115 8.219 12.114 1.00 95.69 81 PHE A O 1
ATOM 682 N N . LEU A 1 82 ? -9.919 6.464 10.731 1.00 97.44 82 LEU A N 1
ATOM 683 C CA . LEU A 1 82 ? -8.549 6.797 10.347 1.00 97.44 82 LEU A CA 1
ATOM 684 C C . LEU A 1 82 ? -8.475 8.184 9.698 1.00 97.44 82 LEU A C 1
ATOM 686 O O . LEU A 1 82 ? -7.593 8.962 10.050 1.00 97.44 82 LEU A O 1
ATOM 690 N N . ALA A 1 83 ? -9.402 8.509 8.787 1.00 97.81 83 ALA A N 1
ATOM 691 C CA . ALA A 1 83 ? -9.459 9.823 8.151 1.00 97.81 83 ALA A CA 1
ATOM 692 C C . ALA A 1 83 ? -9.608 10.950 9.181 1.00 97.81 83 ALA A C 1
ATOM 694 O O . ALA A 1 83 ? -8.882 11.938 9.104 1.00 97.81 83 ALA A O 1
ATOM 695 N N . GLU A 1 84 ? -10.509 10.790 10.151 1.00 96.75 84 GLU A N 1
ATOM 696 C CA . GLU A 1 84 ? -10.711 11.749 11.242 1.00 96.75 84 GLU A CA 1
ATOM 697 C C . GLU A 1 84 ? -9.433 11.911 12.077 1.00 96.75 84 GLU A C 1
ATOM 699 O O . GLU A 1 84 ? -8.960 13.035 12.248 1.00 96.75 84 GLU A O 1
ATOM 704 N N . LYS A 1 85 ? -8.815 10.799 12.501 1.00 95.50 85 LYS A N 1
ATOM 705 C CA . LYS A 1 85 ? -7.589 10.792 13.317 1.00 95.50 85 LYS A CA 1
ATOM 706 C C . LYS A 1 85 ? -6.431 11.529 12.644 1.00 95.50 85 LYS A C 1
ATOM 708 O O . LYS A 1 85 ? -5.738 12.306 13.292 1.00 95.50 85 LYS A O 1
ATOM 713 N N . ILE A 1 86 ? -6.229 11.317 11.343 1.00 97.12 86 ILE A N 1
ATOM 714 C CA . ILE A 1 86 ? -5.142 11.972 10.600 1.00 97.12 86 ILE A CA 1
ATOM 715 C C . ILE A 1 86 ? -5.550 13.342 10.037 1.00 97.12 86 ILE A C 1
ATOM 717 O O . ILE A 1 86 ? -4.752 13.986 9.358 1.00 97.12 86 ILE A O 1
ATOM 721 N N . GLY A 1 87 ? -6.785 13.812 10.238 1.00 96.88 87 GLY A N 1
ATOM 722 C CA . GLY A 1 87 ? -7.275 15.048 9.618 1.00 96.88 87 GLY A CA 1
ATOM 723 C C . GLY A 1 87 ? -7.226 14.992 8.084 1.00 96.88 87 GLY A C 1
ATOM 724 O O . GLY A 1 87 ? -6.719 15.904 7.424 1.00 96.88 87 GLY A O 1
ATOM 725 N N . MET A 1 88 ? -7.644 13.870 7.498 1.00 97.44 88 MET A N 1
ATOM 726 C CA . MET A 1 88 ? -7.863 13.695 6.062 1.00 97.44 88 MET A CA 1
ATOM 727 C C . MET A 1 88 ? -9.361 13.757 5.766 1.00 97.44 88 MET A C 1
ATOM 729 O O . MET A 1 88 ? -10.195 13.330 6.557 1.00 97.44 88 MET A O 1
ATOM 733 N N . ASN A 1 89 ? -9.724 14.261 4.587 1.00 97.81 89 ASN A N 1
ATOM 734 C CA . ASN A 1 89 ? -11.104 14.178 4.130 1.00 97.81 89 ASN A CA 1
ATOM 735 C C . ASN A 1 89 ? -11.534 12.699 3.996 1.00 97.81 89 ASN A C 1
ATOM 737 O O . ASN A 1 89 ? -10.939 11.947 3.223 1.00 97.81 89 ASN A O 1
ATOM 741 N N . ALA A 1 90 ? -12.585 12.290 4.713 1.00 97.56 90 ALA A N 1
ATOM 742 C CA . ALA A 1 90 ? -13.049 10.898 4.730 1.00 97.56 90 ALA A CA 1
ATOM 743 C C . ALA A 1 90 ? -13.497 10.382 3.351 1.00 97.56 90 ALA A C 1
ATOM 745 O O . ALA A 1 90 ? -13.273 9.216 3.027 1.00 97.56 90 ALA A O 1
ATOM 746 N N . THR A 1 91 ? -14.065 11.250 2.506 1.00 97.62 91 THR A N 1
ATOM 747 C CA . THR A 1 91 ? -14.422 10.889 1.122 1.00 97.62 91 THR A CA 1
ATOM 748 C C . THR A 1 91 ? -13.168 10.615 0.300 1.00 97.62 91 THR A C 1
ATOM 750 O O . THR A 1 91 ? -13.129 9.650 -0.459 1.00 97.62 91 THR A O 1
ATOM 753 N N . LEU A 1 92 ? -12.115 11.418 0.475 1.00 97.88 92 LEU A N 1
ATOM 754 C CA . LEU A 1 92 ? -10.842 11.206 -0.208 1.00 97.88 92 LEU A CA 1
ATOM 755 C C . LEU A 1 92 ? -10.203 9.870 0.194 1.00 97.88 92 LEU A C 1
ATOM 757 O O . LEU A 1 92 ? -9.802 9.109 -0.683 1.00 97.88 92 LEU A O 1
ATOM 761 N N . LEU A 1 93 ? -10.168 9.545 1.492 1.00 97.88 93 LEU A N 1
ATOM 762 C CA . LEU A 1 93 ? -9.654 8.246 1.934 1.00 97.88 93 LEU A CA 1
ATOM 763 C C . LEU A 1 93 ? -10.519 7.090 1.412 1.00 97.88 93 LEU A C 1
ATOM 765 O O . LEU A 1 93 ? -9.986 6.092 0.940 1.00 97.88 93 LEU A O 1
ATOM 769 N N . SER A 1 94 ? -11.845 7.240 1.400 1.00 96.88 94 SER A N 1
ATOM 770 C CA . SER A 1 94 ? -12.752 6.251 0.801 1.00 96.88 94 SER A CA 1
ATOM 771 C C . SER A 1 94 ? -12.486 6.035 -0.699 1.00 96.88 94 SER A C 1
ATOM 773 O O . SER A 1 94 ? -12.536 4.905 -1.190 1.00 96.88 94 SER A O 1
ATOM 775 N N . GLN A 1 95 ? -12.124 7.086 -1.441 1.00 97.75 95 GLN A N 1
ATOM 776 C CA . GLN A 1 95 ? -11.718 6.969 -2.847 1.00 97.75 95 GLN A CA 1
ATOM 777 C C . GLN A 1 95 ? -10.415 6.173 -3.017 1.00 97.75 95 GLN A C 1
ATOM 779 O O . GLN A 1 95 ? -10.294 5.434 -3.992 1.00 97.75 95 GLN A O 1
ATOM 784 N N . TYR A 1 96 ? -9.474 6.272 -2.074 1.00 97.38 96 TYR A N 1
ATOM 785 C CA . TYR A 1 96 ? -8.263 5.442 -2.068 1.00 97.38 96 TYR A CA 1
ATOM 786 C C . TYR A 1 96 ? -8.573 3.987 -1.705 1.00 97.38 96 TYR A C 1
ATOM 788 O O . TYR A 1 96 ? -8.157 3.074 -2.411 1.00 97.38 96 TYR A O 1
ATOM 796 N N . VAL A 1 97 ? -9.380 3.767 -0.664 1.00 96.56 97 VAL A N 1
ATOM 797 C CA . VAL A 1 97 ? -9.793 2.429 -0.204 1.00 96.56 97 VAL A CA 1
ATOM 798 C C . VAL A 1 97 ? -10.642 1.689 -1.244 1.00 96.56 97 VAL A C 1
ATOM 800 O O . VAL A 1 97 ? -10.581 0.471 -1.346 1.00 96.56 97 VAL A O 1
ATOM 803 N N . SER A 1 98 ? -11.427 2.395 -2.058 1.00 96.12 98 SER A N 1
ATOM 804 C CA . SER A 1 98 ? -12.167 1.780 -3.174 1.00 96.12 9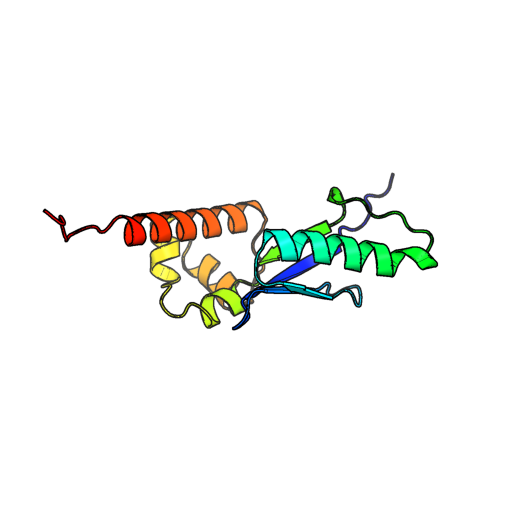8 SER A CA 1
ATOM 805 C C . SER A 1 98 ? -11.298 1.507 -4.410 1.00 96.12 98 SER A C 1
ATOM 807 O O . SER A 1 98 ? -11.718 0.768 -5.307 1.00 96.12 98 SER A O 1
ATOM 809 N N . GLY A 1 99 ? -10.092 2.084 -4.465 1.00 94.50 99 GLY A N 1
ATOM 810 C CA . GLY A 1 99 ? -9.209 2.076 -5.633 1.00 94.50 99 GLY A CA 1
ATOM 811 C C . GLY A 1 99 ? -9.640 3.034 -6.748 1.00 94.50 99 GLY A C 1
ATOM 812 O O . GLY A 1 99 ? -9.106 2.962 -7.849 1.00 94.50 99 GLY A O 1
ATOM 813 N N . THR A 1 100 ? -10.598 3.931 -6.488 1.00 96.62 100 THR A N 1
ATOM 814 C CA . THR A 1 100 ? -11.060 4.936 -7.465 1.00 96.62 100 THR A CA 1
ATOM 815 C C . THR A 1 100 ? -9.999 6.012 -7.706 1.00 96.62 100 THR A C 1
ATOM 817 O O . THR A 1 100 ? -9.903 6.572 -8.796 1.00 96.62 100 THR A O 1
ATOM 820 N N . LYS A 1 101 ? -9.192 6.318 -6.685 1.00 95.69 101 LYS A N 1
ATOM 821 C CA . LYS A 1 101 ? -8.037 7.215 -6.789 1.00 95.69 101 LYS A CA 1
ATOM 822 C C . LYS A 1 101 ? -6.793 6.559 -6.214 1.00 95.69 101 LYS A C 1
ATOM 824 O O . LYS A 1 101 ? -6.885 5.759 -5.287 1.00 95.69 101 LYS A O 1
ATOM 829 N N . LYS A 1 102 ? -5.630 6.982 -6.709 1.00 92.38 102 LYS A N 1
ATOM 830 C CA . LYS A 1 102 ? -4.334 6.673 -6.101 1.00 92.38 102 LYS A CA 1
ATOM 831 C C . LYS A 1 102 ? -3.842 7.863 -5.267 1.00 92.38 102 LYS A C 1
ATOM 833 O O . LYS A 1 102 ? -3.878 8.991 -5.769 1.00 92.38 102 LYS A O 1
ATOM 838 N N . PRO A 1 103 ? -3.413 7.653 -4.013 1.00 94.88 103 PRO A N 1
ATOM 839 C CA . PRO A 1 103 ? -2.823 8.714 -3.208 1.00 94.88 103 PRO A CA 1
ATOM 840 C C . PRO A 1 103 ? -1.455 9.136 -3.753 1.00 94.88 103 PRO A C 1
ATOM 842 O O . PRO A 1 103 ? -0.733 8.351 -4.363 1.00 94.88 103 PRO A O 1
ATOM 845 N N . SER A 1 104 ? -1.081 10.394 -3.511 1.00 94.31 104 SER A N 1
ATOM 846 C CA . SER A 1 104 ? 0.303 10.838 -3.695 1.00 94.31 104 SER A CA 1
ATOM 847 C C . SER A 1 104 ? 1.194 10.296 -2.576 1.00 94.31 104 SER A C 1
ATOM 849 O O . SER A 1 104 ? 0.690 9.924 -1.520 1.00 94.31 104 SER A O 1
ATOM 851 N N . GLN A 1 105 ? 2.517 10.345 -2.754 1.00 91.62 105 GLN A N 1
ATOM 852 C CA . GLN A 1 105 ? 3.477 9.913 -1.732 1.00 91.62 105 GLN A CA 1
ATOM 853 C C . GLN A 1 105 ? 3.196 10.539 -0.354 1.00 91.62 105 GLN A C 1
ATOM 855 O O . GLN A 1 105 ? 3.041 9.818 0.623 1.00 91.62 105 GLN A O 1
ATOM 860 N N . LYS A 1 106 ? 2.999 11.862 -0.297 1.00 95.12 106 LYS A N 1
ATOM 861 C CA . LYS A 1 106 ? 2.669 12.574 0.949 1.00 95.12 106 LYS A CA 1
ATOM 862 C C . LYS A 1 106 ? 1.371 12.076 1.601 1.00 95.12 106 LYS A C 1
ATOM 864 O O . LYS A 1 106 ? 1.249 12.075 2.820 1.00 95.12 106 LYS A O 1
ATOM 869 N N . GLN A 1 107 ? 0.371 11.704 0.799 1.00 96.88 107 GLN A N 1
ATOM 870 C CA . GLN A 1 107 ? -0.885 11.161 1.326 1.00 96.88 107 GLN A CA 1
ATOM 871 C C . GLN A 1 107 ? -0.703 9.719 1.805 1.00 96.88 107 GLN A C 1
ATOM 873 O O . GLN A 1 107 ? -1.239 9.371 2.849 1.00 96.88 107 GLN A O 1
ATOM 878 N N . THR A 1 108 ? 0.076 8.907 1.088 1.00 96.38 108 THR A N 1
ATOM 879 C CA . THR A 1 108 ? 0.449 7.549 1.504 1.00 96.38 108 THR A CA 1
ATOM 880 C C . THR A 1 108 ? 1.181 7.567 2.841 1.00 96.38 108 THR A C 1
ATOM 882 O O . THR A 1 108 ? 0.756 6.871 3.755 1.00 96.38 108 THR A O 1
ATOM 885 N N . GLU A 1 109 ? 2.211 8.406 2.983 1.00 95.94 109 GLU A N 1
ATOM 886 C CA . GLU A 1 109 ? 2.953 8.605 4.238 1.00 95.94 109 GLU A CA 1
ATOM 887 C C . GLU A 1 109 ? 1.996 8.968 5.378 1.00 95.94 109 GLU A C 1
ATOM 889 O O . GLU A 1 109 ? 1.926 8.264 6.379 1.00 95.94 109 GLU A O 1
ATOM 894 N N . LYS A 1 110 ? 1.137 9.971 5.163 1.00 97.75 110 LYS A N 1
ATOM 895 C CA . LYS A 1 110 ? 0.136 10.396 6.148 1.00 97.75 110 LYS A CA 1
ATOM 896 C C . LYS A 1 110 ? -0.817 9.272 6.583 1.00 97.75 110 LYS A C 1
ATOM 898 O O . LYS A 1 110 ? -1.202 9.210 7.749 1.00 97.75 110 LYS A O 1
ATOM 903 N N . ILE A 1 111 ? -1.242 8.411 5.656 1.00 97.81 111 ILE A N 1
ATOM 904 C CA . ILE A 1 111 ? -2.119 7.268 5.958 1.0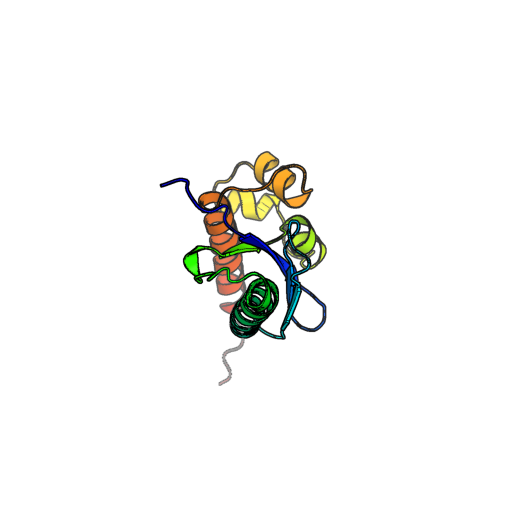0 97.81 111 ILE A CA 1
ATOM 905 C C . ILE A 1 111 ? -1.359 6.217 6.773 1.00 97.81 111 ILE A C 1
ATOM 907 O O . ILE A 1 111 ? -1.891 5.728 7.770 1.00 97.81 111 ILE A O 1
ATOM 911 N N . LEU A 1 112 ? -0.126 5.888 6.375 1.00 96.25 112 L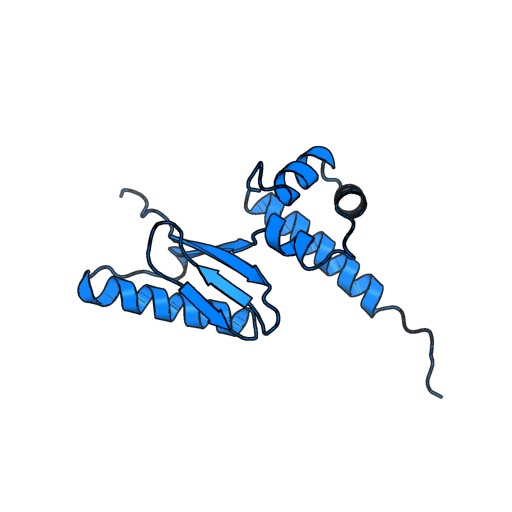EU A N 1
ATOM 912 C CA . LEU A 1 112 ? 0.707 4.907 7.071 1.00 96.25 112 LEU A CA 1
ATOM 913 C C . LEU A 1 112 ? 1.071 5.363 8.480 1.00 96.25 112 LEU A C 1
ATOM 915 O O . LEU A 1 112 ? 0.953 4.572 9.409 1.00 96.25 112 LEU A O 1
ATOM 919 N N . ASP A 1 113 ? 1.410 6.636 8.660 1.00 96.81 113 ASP A N 1
ATOM 920 C CA . ASP A 1 113 ? 1.680 7.212 9.977 1.00 96.81 113 ASP A CA 1
ATOM 921 C C . ASP A 1 113 ? 0.473 7.063 10.907 1.00 96.81 113 ASP A C 1
ATOM 923 O O . ASP A 1 113 ? 0.617 6.642 12.054 1.00 96.81 113 ASP A O 1
ATOM 927 N N . GLY A 1 114 ? -0.739 7.326 10.405 1.00 96.88 114 GLY A N 1
ATOM 928 C CA . GLY A 1 114 ? -1.965 7.111 11.174 1.00 96.88 114 GLY A CA 1
ATOM 929 C C . GLY A 1 114 ? -2.198 5.647 11.548 1.00 96.88 114 GLY A C 1
ATOM 930 O O . GLY A 1 114 ? -2.607 5.358 12.672 1.00 96.88 114 GLY A O 1
ATOM 931 N N . ILE A 1 115 ? -1.911 4.713 10.636 1.00 96.25 115 ILE A N 1
ATOM 932 C CA . ILE A 1 115 ? -1.998 3.270 10.907 1.00 96.25 115 ILE A CA 1
ATOM 933 C C . ILE A 1 115 ? -0.970 2.864 11.970 1.00 96.25 115 ILE A C 1
ATOM 935 O O . ILE A 1 115 ? -1.322 2.153 12.911 1.00 96.25 115 ILE A O 1
ATOM 939 N N . HIS A 1 116 ? 0.273 3.338 11.863 1.00 95.44 116 HIS A N 1
ATOM 940 C CA . HIS A 1 116 ? 1.324 3.063 12.841 1.00 95.44 116 HIS A CA 1
ATOM 941 C C . HIS A 1 116 ? 0.972 3.612 14.226 1.00 95.44 116 HIS A C 1
ATOM 943 O O . HIS A 1 116 ? 1.141 2.898 15.211 1.00 95.44 116 HIS A O 1
ATOM 949 N N . GLN A 1 117 ? 0.425 4.828 14.312 1.00 95.19 117 GLN A N 1
ATOM 950 C CA . GLN A 1 117 ? -0.041 5.411 15.575 1.00 95.19 117 GLN A CA 1
ATOM 951 C C . GLN A 1 117 ? -1.135 4.560 16.225 1.00 95.19 117 GLN A C 1
ATOM 953 O O . GLN A 1 117 ? -1.049 4.258 17.411 1.00 95.19 117 GLN A O 1
ATOM 958 N N . ILE A 1 118 ? -2.136 4.119 15.452 1.00 94.50 118 ILE A N 1
ATOM 959 C CA . ILE A 1 118 ? -3.182 3.216 15.960 1.00 94.50 118 ILE A CA 1
ATOM 960 C C . ILE A 1 118 ? -2.562 1.900 16.441 1.00 94.50 118 ILE A C 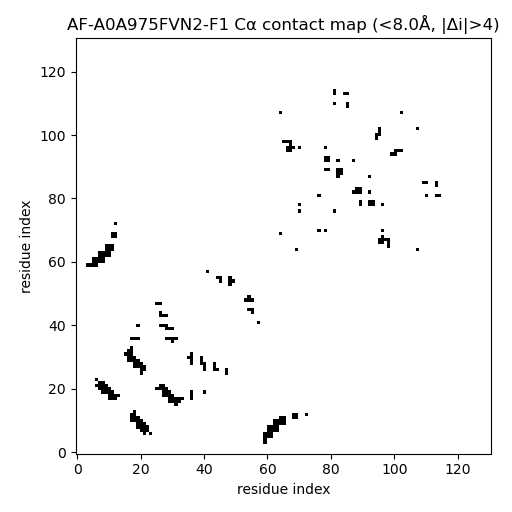1
ATOM 962 O O . ILE A 1 118 ? -2.901 1.419 17.518 1.00 94.50 118 ILE A O 1
ATOM 966 N N . GLY A 1 119 ? -1.635 1.324 15.673 1.00 93.50 119 GLY A N 1
ATOM 967 C CA . GLY A 1 119 ? -0.929 0.105 16.066 1.00 93.50 119 GLY A CA 1
ATOM 968 C C . GLY A 1 119 ? -0.180 0.261 17.392 1.00 93.50 119 GLY A C 1
ATOM 969 O O . GLY A 1 119 ? -0.294 -0.599 18.262 1.00 93.50 119 GLY A O 1
ATOM 970 N N . GLN A 1 120 ? 0.524 1.380 17.575 1.00 94.31 120 GLN A N 1
ATOM 971 C CA . GLN A 1 120 ? 1.231 1.702 18.817 1.00 94.31 120 GLN A CA 1
ATOM 972 C C . GLN A 1 120 ? 0.263 1.862 19.994 1.00 94.31 120 GLN A C 1
ATOM 974 O O . GLN A 1 120 ? 0.480 1.240 21.033 1.00 94.31 120 GLN A O 1
ATOM 979 N N . GLU A 1 121 ? -0.826 2.618 19.819 1.00 92.19 121 GLU A N 1
ATOM 980 C CA . GLU A 1 121 ? -1.871 2.802 20.838 1.00 92.19 121 GLU A CA 1
ATOM 981 C C . GLU A 1 121 ? -2.459 1.465 21.294 1.00 92.19 121 GLU A C 1
ATOM 983 O O . GLU A 1 121 ? -2.561 1.216 22.492 1.00 92.19 121 GLU A O 1
ATOM 988 N N . LEU A 1 122 ? -2.786 0.581 20.347 1.00 92.06 122 LEU A N 1
ATOM 989 C CA . LEU A 1 122 ? -3.314 -0.750 20.646 1.00 92.06 122 LEU A CA 1
ATOM 990 C C . LEU A 1 122 ? -2.280 -1.632 21.355 1.00 92.06 122 LEU A C 1
ATOM 992 O O . LEU A 1 122 ? -2.616 -2.309 22.323 1.00 92.06 122 LEU A O 1
ATOM 996 N N . SER A 1 123 ? -1.022 -1.611 20.903 1.00 91.88 123 SER A N 1
ATOM 997 C CA . SER A 1 123 ? 0.059 -2.396 21.516 1.00 91.88 123 SER A CA 1
ATOM 998 C C . SER A 1 123 ? 0.442 -1.917 22.919 1.00 91.88 123 SER A C 1
ATOM 1000 O O . SER A 1 123 ? 0.977 -2.687 23.712 1.00 91.88 123 SER A O 1
ATOM 1002 N N . GLY A 1 124 ? 0.167 -0.649 23.234 1.00 90.00 124 GLY A N 1
ATOM 1003 C CA . GLY A 1 124 ? 0.477 -0.042 24.525 1.00 90.00 124 GLY A CA 1
ATOM 1004 C C . GLY A 1 124 ? -0.500 -0.412 25.643 1.00 90.00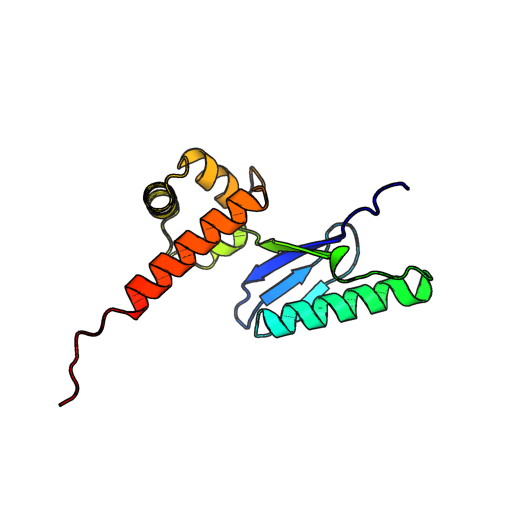 124 GLY A C 1
ATOM 1005 O O . GLY A 1 124 ? -0.229 -0.098 26.804 1.00 90.00 124 GLY A O 1
ATOM 1006 N N . ILE A 1 125 ? -1.626 -1.066 25.334 1.00 88.81 125 ILE A N 1
ATOM 1007 C CA . ILE A 1 125 ? -2.623 -1.465 26.334 1.00 88.81 125 ILE A CA 1
ATOM 1008 C C . ILE A 1 125 ? -2.075 -2.635 27.166 1.00 88.81 125 ILE A C 1
ATOM 1010 O O . ILE A 1 125 ? -2.255 -3.800 26.825 1.00 88.81 125 ILE A O 1
ATOM 1014 N N . ASN A 1 126 ? -1.443 -2.317 28.296 1.00 80.56 126 ASN A N 1
ATOM 1015 C CA . ASN A 1 126 ? -0.942 -3.288 29.270 1.00 80.56 126 ASN A CA 1
ATOM 1016 C C . ASN A 1 126 ? -1.717 -3.160 30.586 1.00 80.56 126 ASN A C 1
ATOM 1018 O O . ASN A 1 126 ? -1.399 -2.326 31.430 1.00 80.56 126 ASN A O 1
ATOM 1022 N N . LEU A 1 127 ? -2.760 -3.979 30.748 1.00 75.31 127 LEU A N 1
ATOM 1023 C CA . LEU A 1 127 ? -3.613 -3.980 31.948 1.00 75.31 127 LEU A CA 1
ATOM 1024 C C . LEU A 1 127 ? -3.188 -5.014 32.998 1.00 75.31 127 LEU A C 1
ATOM 1026 O O . LEU A 1 127 ? -3.616 -4.935 34.146 1.00 75.31 127 LEU A O 1
ATOM 1030 N N . LEU A 1 128 ? -2.357 -5.983 32.618 1.00 76.00 128 LEU A N 1
ATOM 1031 C CA . LEU A 1 128 ? -1.891 -7.039 33.506 1.00 76.00 128 LEU A CA 1
ATOM 1032 C C . LEU A 1 128 ? -0.475 -6.691 33.972 1.00 76.00 128 LEU A C 1
ATOM 1034 O O . LEU A 1 128 ? 0.495 -6.901 33.248 1.00 76.00 128 LEU A O 1
ATOM 1038 N N . GLN A 1 129 ? -0.361 -6.132 35.178 1.00 65.62 129 GLN A N 1
ATOM 1039 C CA . GLN A 1 129 ? 0.909 -6.133 35.899 1.00 65.62 129 GLN A CA 1
ATOM 1040 C C . GLN A 1 129 ? 1.146 -7.564 36.376 1.00 65.62 129 GLN A C 1
ATOM 1042 O O . GLN A 1 129 ? 0.490 -8.026 37.309 1.00 65.62 129 GLN A O 1
ATOM 1047 N N . THR A 1 130 ? 2.039 -8.293 35.714 1.00 60.00 130 THR A N 1
ATOM 1048 C CA . THR A 1 130 ? 2.595 -9.507 36.315 1.00 60.00 130 THR A CA 1
ATOM 1049 C C . THR A 1 130 ? 3.423 -9.061 37.517 1.00 60.00 130 THR A C 1
ATOM 1051 O O . THR A 1 130 ? 4.379 -8.303 37.345 1.00 60.00 130 THR A O 1
ATOM 1054 N N . ALA A 1 131 ? 2.974 -9.449 38.713 1.00 54.25 131 ALA A N 1
ATOM 1055 C CA . ALA A 1 131 ? 3.727 -9.312 39.957 1.00 54.25 131 ALA A CA 1
ATOM 1056 C C . ALA A 1 131 ? 5.029 -10.123 39.911 1.00 54.25 131 ALA A C 1
ATOM 1058 O O . ALA A 1 131 ? 5.044 -11.165 39.211 1.00 54.25 131 ALA A O 1
#

Secondary structure (DSSP, 8-state):
-PPPPPEEEEEEE-SSSEEEEESSSS-EEEESSHHHHHHHHHHHHHHHHHTTT----GGGEEEEE-HHHHHHH-TT--HHHHHHHTT--HHHHHHHHTTSSPPPHHHHHHHHHHHHHHHHHHHT-------

Radius of gyration: 17.68 Å; Cα contacts (8 Å, |Δi|>4): 147; chains: 1; bounding box: 36×31×62 Å

pLDDT: mean 92.32, std 10.32, range [38.25, 98.44]